Protein AF-A0A1R4KWH4-F1 (afdb_monomer_lite)

Secondary structure (DSSP, 8-state):
----TTTHHHHHHHHT--HHHHHHHHHHHHHHHHTT----HHHHHHHHHHHHHHHHHHHTSTTGGG-HHHHHHHHHHHHHHHHHTT------HHHHHHHHHHHHHHHHHT--

Foldseek 3Di:
DDPDPPVLVVVCVVLVHDPQLSLQLVLLVVVCVVVVHDDDSNLSSVLSVQLSVLLVVLVVPVCLVVDPPSLVVSVVSNQVSCVVSVNPRDPDPVSSVSSVVSSVVVVVVVPD

Sequence (112 aa):
MIYSVRDEMNAGDELGIDIEEKGFYDALKALAVKYDFDYPEDKLIELAQAVKVIVDDKVKFVDWNNRDDIKSSLKVELILILAKFKYPPISRDEVYKEIFEQAQSFKVNQGI

pLDDT: mean 73.91, std 14.73, range [35.03, 88.88]

Radius of gyration: 14.11 Å; chains: 1; bounding box: 38×36×31 Å

Structure (mmCIF, N/CA/C/O backbone):
data_AF-A0A1R4KWH4-F1
#
_entry.id   AF-A0A1R4KWH4-F1
#
loop_
_atom_site.group_PDB
_atom_site.id
_atom_site.type_symbol
_atom_site.label_atom_id
_atom_site.label_alt_id
_atom_site.label_comp_id
_atom_site.label_asym_id
_atom_site.label_entity_id
_atom_site.label_seq_id
_atom_site.pdbx_PDB_ins_code
_atom_site.Cartn_x
_atom_site.Cartn_y
_atom_site.Cartn_z
_atom_site.occupancy
_atom_site.B_iso_or_equiv
_atom_site.auth_seq_id
_atom_site.auth_comp_id
_atom_site.auth_asym_id
_atom_site.auth_atom_id
_atom_site.pdbx_PDB_model_num
ATOM 1 N N . MET A 1 1 ? 24.945 10.360 3.302 1.00 35.03 1 MET A N 1
ATOM 2 C CA . MET A 1 1 ? 24.522 11.729 2.949 1.00 35.03 1 MET A CA 1
ATOM 3 C C . MET A 1 1 ? 23.466 11.608 1.872 1.00 35.03 1 MET A C 1
ATOM 5 O O . MET A 1 1 ? 23.707 10.887 0.918 1.00 35.03 1 MET A O 1
ATOM 9 N N . ILE A 1 2 ? 22.314 12.226 2.141 1.00 39.53 2 ILE A N 1
ATOM 10 C CA . ILE A 1 2 ? 21.201 12.600 1.258 1.00 39.53 2 ILE A CA 1
ATOM 11 C C . ILE A 1 2 ? 21.181 11.972 -0.148 1.00 39.53 2 ILE A C 1
ATOM 13 O O . ILE A 1 2 ? 21.848 12.450 -1.059 1.00 39.53 2 ILE A O 1
ATOM 17 N N . TYR A 1 3 ? 20.361 10.933 -0.335 1.00 38.19 3 TYR A N 1
ATOM 18 C CA . TYR A 1 3 ? 19.860 10.633 -1.675 1.00 38.19 3 TYR A CA 1
ATOM 19 C C . TYR A 1 3 ? 19.014 11.829 -2.123 1.00 38.19 3 TYR A C 1
ATOM 21 O O . TYR A 1 3 ? 18.183 12.351 -1.382 1.00 38.19 3 TYR A O 1
ATOM 29 N N . SER A 1 4 ? 19.374 12.346 -3.286 1.00 38.12 4 SER A N 1
ATOM 30 C CA . SER A 1 4 ? 18.981 13.643 -3.806 1.00 38.12 4 SER A CA 1
ATOM 31 C C . SER A 1 4 ? 17.487 13.715 -4.120 1.00 38.12 4 SER A C 1
ATOM 33 O O . SER A 1 4 ? 17.046 13.200 -5.141 1.00 38.12 4 SER A O 1
ATOM 35 N N . VAL A 1 5 ? 16.757 14.504 -3.328 1.00 47.09 5 VAL A N 1
ATOM 36 C CA . VAL A 1 5 ? 15.344 14.939 -3.491 1.00 47.09 5 VAL A CA 1
ATOM 37 C C . VAL A 1 5 ? 15.105 15.748 -4.792 1.00 47.09 5 VAL A C 1
ATOM 39 O O . VAL A 1 5 ? 14.126 16.464 -4.948 1.00 47.09 5 VAL A O 1
ATOM 42 N N . ARG A 1 6 ? 16.040 15.712 -5.745 1.00 40.19 6 ARG A N 1
ATOM 43 C CA . ARG A 1 6 ? 16.083 16.598 -6.917 1.00 40.19 6 ARG A CA 1
ATOM 44 C C . ARG A 1 6 ? 15.963 15.857 -8.246 1.00 40.19 6 ARG A C 1
ATOM 46 O O . ARG A 1 6 ? 15.591 16.481 -9.231 1.00 40.19 6 ARG A O 1
ATOM 53 N N . ASP A 1 7 ? 16.204 14.548 -8.252 1.00 42.28 7 ASP A N 1
ATOM 54 C CA . ASP A 1 7 ? 15.928 13.680 -9.407 1.00 42.28 7 ASP A CA 1
ATOM 55 C C . ASP A 1 7 ? 14.466 13.195 -9.410 1.00 42.28 7 ASP A C 1
ATOM 57 O O . ASP A 1 7 ? 13.839 12.965 -10.439 1.00 42.28 7 ASP A O 1
ATOM 61 N N . GLU A 1 8 ? 13.869 13.154 -8.220 1.00 46.06 8 GLU A N 1
ATOM 62 C CA . GLU A 1 8 ? 12.511 12.684 -7.985 1.00 46.06 8 GLU A CA 1
ATOM 63 C C . GLU A 1 8 ? 11.409 13.518 -8.648 1.00 46.06 8 GLU A C 1
ATOM 65 O O . GLU A 1 8 ? 10.308 13.002 -8.830 1.00 46.06 8 GLU A O 1
ATOM 70 N N . MET A 1 9 ? 11.687 14.773 -9.007 1.00 44.81 9 MET A N 1
ATOM 71 C CA . MET A 1 9 ? 10.731 15.641 -9.698 1.00 44.81 9 MET A CA 1
ATOM 72 C C . MET A 1 9 ? 10.687 15.407 -11.216 1.00 44.81 9 MET A C 1
ATOM 74 O O . MET A 1 9 ? 9.700 15.788 -11.829 1.00 44.81 9 MET A O 1
ATOM 78 N N . ASN A 1 10 ? 11.699 14.768 -11.822 1.00 43.91 10 ASN A N 1
ATOM 79 C CA . ASN A 1 10 ? 11.687 14.455 -13.262 1.00 43.91 10 ASN A CA 1
ATOM 80 C C . ASN A 1 10 ? 11.125 13.055 -13.559 1.00 43.91 10 ASN A C 1
ATOM 82 O O . ASN A 1 10 ? 10.438 12.876 -14.557 1.00 43.91 10 ASN A O 1
ATOM 86 N N . ALA A 1 11 ? 11.326 12.081 -12.664 1.00 47.41 11 ALA A N 1
ATOM 87 C CA . ALA A 1 11 ? 10.868 10.707 -12.894 1.00 47.41 11 ALA A CA 1
ATOM 88 C C . ALA A 1 11 ? 9.331 10.552 -12.954 1.00 47.41 11 ALA A C 1
ATOM 90 O O . ALA A 1 11 ? 8.836 9.630 -13.593 1.00 47.41 11 ALA A O 1
ATOM 91 N N . GLY A 1 12 ? 8.563 11.440 -12.306 1.00 48.56 12 GLY A N 1
ATOM 92 C CA . GLY A 1 12 ? 7.094 11.435 -12.410 1.00 48.56 12 GLY A CA 1
ATOM 93 C C . GLY A 1 12 ? 6.591 11.808 -13.810 1.00 48.56 12 GLY A C 1
ATOM 94 O O . GLY A 1 12 ? 5.630 11.214 -14.294 1.00 48.56 12 GLY A O 1
ATOM 95 N N . ASP A 1 13 ? 7.295 12.722 -14.487 1.00 50.12 13 ASP A N 1
ATOM 96 C CA . ASP A 1 13 ? 6.959 13.202 -15.834 1.00 50.12 13 ASP A CA 1
ATOM 97 C C . ASP A 1 13 ? 7.261 12.132 -16.904 1.00 50.12 13 ASP A C 1
ATOM 99 O O . ASP A 1 13 ? 6.496 11.958 -17.849 1.00 50.12 13 ASP A O 1
ATOM 103 N N . GLU A 1 14 ? 8.321 11.335 -16.707 1.00 56.25 14 GLU A N 1
ATOM 104 C CA . GLU A 1 14 ? 8.677 10.212 -17.592 1.00 56.25 14 GLU A CA 1
ATOM 105 C C . GLU A 1 14 ? 7.781 8.975 -17.408 1.00 56.25 14 GLU A C 1
ATOM 107 O O . GLU A 1 14 ? 7.554 8.231 -18.363 1.00 56.25 14 GLU A O 1
ATOM 112 N N . LEU A 1 15 ? 7.257 8.753 -16.197 1.00 63.47 15 LEU A N 1
ATOM 113 C CA . LEU A 1 15 ? 6.349 7.642 -15.880 1.00 63.47 15 LEU A CA 1
ATOM 114 C C . LEU A 1 15 ? 4.870 7.983 -16.145 1.00 63.47 15 LEU A C 1
ATOM 116 O O . LEU A 1 15 ? 4.034 7.081 -16.155 1.00 63.47 15 LEU A O 1
ATOM 120 N N . GLY A 1 16 ? 4.537 9.261 -16.359 1.00 69.25 16 GLY A N 1
ATOM 121 C CA . GLY A 1 16 ? 3.162 9.724 -16.577 1.00 69.25 16 GLY A CA 1
ATOM 122 C C . GLY A 1 16 ? 2.274 9.638 -15.331 1.00 69.25 16 GLY A C 1
ATOM 123 O O . GLY A 1 16 ? 1.064 9.446 -15.462 1.00 69.25 16 GLY A O 1
ATOM 124 N N . ILE A 1 17 ? 2.866 9.748 -14.137 1.00 74.44 17 ILE A N 1
ATOM 125 C CA . ILE A 1 17 ? 2.175 9.606 -12.848 1.00 74.44 17 ILE A CA 1
ATOM 126 C C . ILE A 1 17 ? 2.356 10.847 -11.973 1.00 74.44 17 ILE A C 1
ATOM 128 O O . ILE A 1 17 ? 3.431 11.447 -11.936 1.00 74.44 17 ILE A O 1
ATOM 132 N N . ASP A 1 18 ? 1.315 11.218 -11.229 1.00 78.31 18 ASP A N 1
ATOM 133 C CA . ASP A 1 18 ? 1.366 12.344 -10.297 1.00 78.31 18 ASP A CA 1
ATOM 134 C C . ASP A 1 18 ? 2.287 12.048 -9.094 1.00 78.31 18 ASP A C 1
ATOM 136 O O . ASP A 1 18 ? 2.584 10.892 -8.779 1.00 78.31 18 ASP A O 1
ATOM 140 N N . ILE A 1 19 ? 2.708 13.090 -8.369 1.00 74.94 19 ILE A N 1
ATOM 141 C CA . ILE A 1 19 ? 3.495 12.991 -7.126 1.00 74.94 19 ILE A CA 1
ATOM 142 C C . ILE A 1 19 ? 2.845 12.006 -6.140 1.00 74.94 19 ILE A C 1
ATOM 144 O O . ILE A 1 19 ? 3.538 11.241 -5.466 1.00 74.94 19 ILE A O 1
ATOM 148 N N . GLU A 1 20 ? 1.514 11.985 -6.092 1.00 74.81 20 GLU A N 1
ATOM 149 C CA . GLU A 1 20 ? 0.727 11.021 -5.320 1.00 74.81 20 GLU A CA 1
ATOM 150 C C . GLU A 1 20 ? 0.995 9.567 -5.711 1.00 74.81 20 GLU A C 1
ATOM 152 O O . GLU A 1 20 ? 1.317 8.718 -4.880 1.00 74.81 20 GLU A O 1
ATOM 157 N N . GLU A 1 21 ? 0.836 9.278 -6.998 1.00 81.88 21 GLU A N 1
ATOM 158 C CA . GLU A 1 21 ? 0.979 7.944 -7.575 1.00 81.88 21 GLU A CA 1
ATOM 159 C C . GLU A 1 21 ? 2.428 7.479 -7.468 1.00 81.88 21 GLU A C 1
ATOM 161 O O . GLU A 1 21 ? 2.688 6.308 -7.195 1.00 81.88 21 GLU A O 1
ATOM 166 N N . LYS A 1 22 ? 3.370 8.419 -7.578 1.00 82.31 22 LYS A N 1
ATOM 167 C CA . LYS A 1 22 ? 4.793 8.183 -7.379 1.00 82.31 22 LYS A CA 1
ATOM 168 C C . LYS A 1 22 ? 5.115 7.694 -5.968 1.00 82.31 22 LYS A C 1
ATOM 170 O O . LYS A 1 22 ? 5.926 6.785 -5.831 1.00 82.31 22 LYS A O 1
ATOM 175 N N . GLY A 1 23 ? 4.466 8.228 -4.931 1.00 82.06 23 GLY A N 1
ATOM 176 C CA . GLY A 1 23 ? 4.651 7.753 -3.553 1.00 82.06 23 GLY A CA 1
ATOM 177 C C . GLY A 1 23 ? 4.199 6.301 -3.360 1.00 82.06 23 GLY A C 1
ATOM 178 O O . GLY A 1 23 ? 4.891 5.503 -2.726 1.00 82.06 23 GLY A O 1
ATOM 179 N N . PHE A 1 24 ? 3.067 5.925 -3.963 1.00 83.50 24 PHE A N 1
ATOM 180 C CA . PHE A 1 24 ? 2.595 4.536 -3.954 1.00 83.50 24 PHE A CA 1
ATOM 181 C C . PHE A 1 24 ? 3.484 3.618 -4.791 1.00 83.50 24 PHE A C 1
ATOM 183 O O . PHE A 1 24 ? 3.789 2.508 -4.358 1.00 83.50 24 PHE A O 1
ATOM 190 N N . TYR A 1 25 ? 3.919 4.083 -5.961 1.00 86.69 25 TYR A N 1
ATOM 191 C CA . TYR A 1 25 ? 4.866 3.377 -6.816 1.00 86.69 25 TYR A CA 1
ATOM 192 C C . TYR A 1 25 ? 6.172 3.100 -6.064 1.00 86.69 25 TYR A C 1
ATOM 194 O O . TYR A 1 25 ? 6.621 1.959 -6.037 1.00 86.69 25 TYR A O 1
ATOM 202 N N . ASP A 1 26 ? 6.751 4.096 -5.391 1.00 83.88 26 ASP A N 1
ATOM 203 C CA . ASP A 1 26 ? 8.017 3.931 -4.676 1.00 83.88 26 ASP A CA 1
ATOM 204 C C . ASP A 1 26 ? 7.882 2.928 -3.523 1.00 83.88 26 ASP A C 1
ATOM 206 O O . ASP A 1 26 ? 8.689 2.008 -3.410 1.00 83.88 26 ASP A O 1
ATOM 210 N N . ALA A 1 27 ? 6.788 2.996 -2.754 1.00 83.31 27 ALA A N 1
ATOM 211 C CA . ALA A 1 27 ? 6.488 2.011 -1.716 1.00 83.31 27 ALA A CA 1
ATOM 212 C C . ALA A 1 27 ? 6.344 0.590 -2.292 1.00 83.31 27 ALA A C 1
ATOM 214 O O . ALA A 1 27 ? 6.983 -0.350 -1.821 1.00 83.31 27 ALA A O 1
ATOM 215 N N . LEU A 1 28 ? 5.547 0.414 -3.349 1.00 84.62 28 LEU A N 1
ATOM 216 C CA . LEU A 1 28 ? 5.352 -0.878 -4.019 1.00 84.62 28 LEU A CA 1
ATOM 217 C C . LEU A 1 28 ? 6.647 -1.419 -4.640 1.00 84.62 28 LEU A C 1
ATOM 219 O O . LEU A 1 28 ? 6.876 -2.631 -4.617 1.00 84.62 28 LEU A O 1
ATOM 223 N N . LYS A 1 29 ? 7.503 -0.545 -5.170 1.00 85.50 29 LYS A N 1
ATOM 224 C CA . LYS A 1 29 ? 8.811 -0.896 -5.731 1.00 85.50 29 LYS A CA 1
ATOM 225 C C . LYS A 1 29 ? 9.797 -1.277 -4.636 1.00 85.50 29 LYS A C 1
ATOM 227 O O . LYS A 1 29 ? 10.460 -2.303 -4.759 1.00 85.50 29 LYS A O 1
ATOM 232 N N . ALA A 1 30 ? 9.840 -0.529 -3.537 1.00 84.56 30 ALA A N 1
ATOM 233 C CA . ALA A 1 30 ? 10.645 -0.856 -2.365 1.00 84.56 30 ALA A CA 1
ATOM 234 C C . ALA A 1 30 ? 10.270 -2.232 -1.807 1.00 84.56 30 ALA A C 1
ATOM 236 O O . ALA A 1 30 ? 11.147 -3.014 -1.448 1.00 84.56 30 ALA A O 1
ATOM 237 N N . LEU A 1 31 ? 8.980 -2.572 -1.807 1.00 83.12 31 LEU A N 1
ATOM 238 C CA . LEU A 1 31 ? 8.493 -3.899 -1.445 1.00 83.12 31 LEU A CA 1
ATOM 239 C C . LEU A 1 31 ? 8.949 -4.961 -2.449 1.00 83.12 31 LEU A C 1
ATOM 241 O O . LEU A 1 31 ? 9.493 -5.979 -2.029 1.00 83.12 31 LEU A O 1
ATOM 245 N N . ALA A 1 32 ? 8.796 -4.714 -3.751 1.00 84.19 32 ALA A N 1
ATOM 246 C CA . ALA A 1 32 ? 9.265 -5.629 -4.793 1.00 84.19 32 ALA A CA 1
ATOM 247 C C . ALA A 1 32 ? 10.747 -5.977 -4.654 1.00 84.19 32 ALA A C 1
ATOM 249 O O . ALA A 1 32 ? 11.116 -7.152 -4.630 1.00 84.19 32 ALA A O 1
ATOM 250 N N . VAL A 1 33 ? 11.572 -4.958 -4.422 1.00 84.81 33 VAL A N 1
ATOM 251 C CA . VAL A 1 33 ? 13.006 -5.108 -4.169 1.00 84.81 33 VAL A CA 1
ATOM 252 C C . VAL A 1 33 ? 13.272 -5.807 -2.828 1.00 84.81 33 VAL A C 1
ATOM 254 O O . VAL A 1 33 ? 14.095 -6.714 -2.763 1.00 84.81 33 VAL A O 1
ATOM 257 N N . LYS A 1 34 ? 12.562 -5.443 -1.750 1.00 83.38 34 LYS A N 1
ATOM 258 C CA . LYS A 1 34 ? 12.740 -6.024 -0.400 1.00 83.38 34 LYS A CA 1
ATOM 259 C C . LYS A 1 34 ? 12.409 -7.517 -0.346 1.00 83.38 34 LYS A C 1
ATOM 261 O O . LYS A 1 34 ? 13.003 -8.236 0.455 1.00 83.38 34 LYS A O 1
ATOM 266 N N . TYR A 1 35 ? 11.460 -7.974 -1.157 1.00 81.25 35 TYR A N 1
ATOM 267 C CA . TYR A 1 35 ? 11.074 -9.383 -1.263 1.00 81.25 35 TYR A CA 1
ATOM 268 C C . TYR A 1 35 ? 11.729 -10.107 -2.448 1.00 81.25 35 TYR A C 1
ATOM 270 O O . TYR A 1 35 ? 11.413 -11.276 -2.660 1.00 81.25 35 TYR A O 1
ATOM 278 N N . ASP A 1 36 ? 12.631 -9.438 -3.174 1.00 81.44 36 ASP A N 1
ATOM 279 C CA . ASP A 1 36 ? 13.392 -9.983 -4.303 1.00 81.44 36 ASP A CA 1
ATOM 280 C C . ASP A 1 36 ? 12.495 -10.662 -5.354 1.00 81.44 36 ASP A C 1
ATOM 282 O O . ASP A 1 36 ? 12.732 -11.795 -5.771 1.00 81.44 36 ASP A O 1
ATOM 286 N N . PHE A 1 37 ? 11.407 -9.995 -5.756 1.00 81.12 37 PHE A N 1
ATOM 287 C CA . PHE A 1 37 ? 10.563 -10.494 -6.841 1.00 81.12 37 PHE A CA 1
ATOM 288 C C . PHE A 1 37 ? 10.569 -9.569 -8.049 1.00 81.12 37 PHE A C 1
ATOM 290 O O . PHE A 1 37 ? 10.494 -8.345 -7.941 1.00 81.12 37 PHE A O 1
ATOM 297 N N . ASP A 1 38 ? 10.612 -10.201 -9.218 1.00 79.06 38 ASP A N 1
ATOM 298 C CA . ASP A 1 38 ? 10.536 -9.520 -10.497 1.00 79.06 38 ASP A CA 1
ATOM 299 C C . ASP A 1 38 ? 9.076 -9.170 -10.793 1.00 79.06 38 ASP A C 1
ATOM 301 O O . ASP A 1 38 ? 8.209 -10.045 -10.909 1.00 79.06 38 ASP A O 1
ATOM 305 N N . TYR A 1 39 ? 8.787 -7.874 -10.847 1.00 84.00 39 TYR A N 1
ATOM 306 C CA . TYR A 1 39 ? 7.471 -7.367 -11.192 1.00 84.00 39 TYR A CA 1
ATOM 307 C C . TYR A 1 39 ? 7.618 -6.208 -12.177 1.00 84.00 39 TYR A C 1
ATOM 309 O O . TYR A 1 39 ? 8.370 -5.271 -11.900 1.00 84.00 39 TYR A O 1
ATOM 317 N N . PRO A 1 40 ? 6.926 -6.258 -13.328 1.00 87.38 40 PRO A N 1
ATOM 318 C CA . PRO A 1 40 ? 7.120 -5.278 -14.386 1.00 87.38 40 PRO A CA 1
ATOM 319 C C . PRO A 1 40 ? 6.696 -3.881 -13.931 1.00 87.38 40 PRO A C 1
ATOM 321 O O . PRO A 1 40 ? 5.611 -3.708 -13.370 1.00 87.38 40 PRO A O 1
ATOM 324 N N . GLU A 1 41 ? 7.535 -2.885 -14.223 1.00 83.56 41 GLU A N 1
ATOM 325 C CA . GLU A 1 41 ? 7.318 -1.490 -13.816 1.00 83.56 41 GLU A CA 1
ATOM 326 C C . GLU A 1 41 ? 5.996 -0.932 -14.348 1.00 83.56 41 GLU A C 1
ATOM 328 O O . GLU A 1 41 ? 5.279 -0.281 -13.599 1.00 83.56 41 GLU A O 1
ATOM 333 N N . ASP A 1 42 ? 5.617 -1.288 -15.577 1.00 84.69 42 ASP A N 1
ATOM 334 C CA . ASP A 1 42 ? 4.341 -0.912 -16.202 1.00 84.69 42 ASP A CA 1
ATOM 335 C C . ASP A 1 42 ? 3.137 -1.317 -15.333 1.00 84.69 42 ASP A C 1
ATOM 337 O O . ASP A 1 42 ? 2.270 -0.512 -15.001 1.00 84.69 42 ASP A O 1
ATOM 341 N N . LYS A 1 43 ? 3.141 -2.559 -14.830 1.00 87.06 43 LYS A N 1
ATOM 342 C CA . LYS A 1 43 ? 2.083 -3.028 -13.928 1.00 87.06 43 LYS A CA 1
ATOM 343 C C . LYS A 1 43 ? 2.198 -2.454 -12.527 1.00 87.06 43 LYS A C 1
ATOM 345 O O . LYS A 1 43 ? 1.226 -2.507 -11.775 1.00 87.06 43 LYS A O 1
ATOM 350 N N . LEU A 1 44 ? 3.388 -2.016 -12.122 1.00 87.31 44 LEU A N 1
ATOM 351 C CA . LEU A 1 44 ? 3.615 -1.408 -10.813 1.00 87.31 44 LEU A CA 1
ATOM 352 C C . LEU A 1 44 ? 3.046 0.005 -10.791 1.00 87.31 44 LEU A C 1
ATOM 354 O O . LEU A 1 44 ? 2.413 0.383 -9.809 1.00 87.31 44 LEU A O 1
ATOM 358 N N . ILE A 1 45 ? 3.190 0.721 -11.907 1.00 87.25 45 ILE A N 1
ATOM 359 C CA . ILE A 1 45 ? 2.507 1.980 -12.182 1.00 87.25 45 ILE A CA 1
ATOM 360 C C . ILE A 1 45 ? 0.998 1.759 -12.110 1.00 87.25 45 ILE A C 1
ATOM 362 O O . ILE A 1 45 ? 0.372 2.323 -11.219 1.00 87.25 45 ILE A O 1
ATOM 366 N N . GLU A 1 46 ? 0.420 0.876 -12.937 1.00 88.62 46 GLU A N 1
ATOM 367 C CA . GLU A 1 46 ? -1.035 0.633 -12.928 1.00 88.62 46 GLU A CA 1
ATOM 368 C C . GLU A 1 46 ? -1.562 0.239 -11.536 1.00 88.62 46 GLU A C 1
ATOM 370 O O . GLU A 1 46 ? -2.635 0.678 -11.109 1.00 88.62 46 GLU A O 1
ATOM 375 N N . LEU A 1 47 ? -0.793 -0.575 -10.803 1.00 88.88 47 LEU A N 1
ATOM 376 C CA . LEU A 1 47 ? -1.105 -0.955 -9.432 1.00 88.88 47 LEU A CA 1
ATOM 377 C C . LEU A 1 47 ? -1.130 0.274 -8.516 1.00 88.88 47 LEU A C 1
ATOM 379 O O . LEU A 1 47 ? -2.105 0.457 -7.793 1.00 88.88 47 LEU A O 1
ATOM 383 N N . ALA A 1 48 ? -0.109 1.129 -8.563 1.00 88.31 48 ALA A N 1
ATOM 384 C CA . ALA A 1 48 ? -0.044 2.360 -7.780 1.00 88.31 48 ALA A CA 1
ATOM 385 C C . ALA A 1 48 ? -1.235 3.293 -8.064 1.00 88.31 48 ALA A C 1
ATOM 387 O O . ALA A 1 48 ? -1.847 3.799 -7.119 1.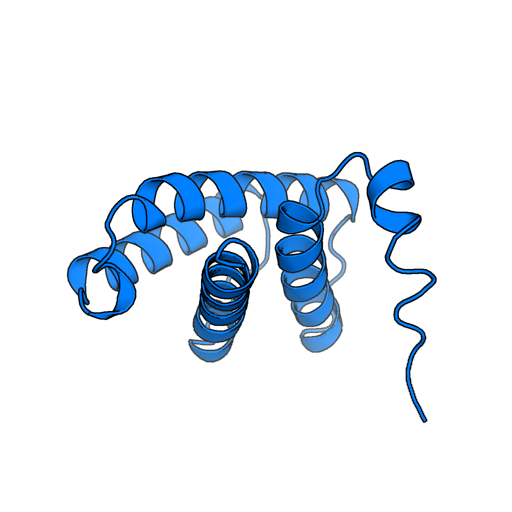00 88.31 48 ALA A O 1
ATOM 388 N N . GLN A 1 49 ? -1.632 3.450 -9.333 1.00 87.44 49 GLN A N 1
ATOM 389 C CA . GLN A 1 49 ? -2.816 4.238 -9.707 1.00 87.44 49 GLN A CA 1
ATOM 390 C C . GLN A 1 49 ? -4.092 3.639 -9.107 1.00 87.44 49 GLN A C 1
ATOM 392 O O . GLN A 1 49 ? -4.925 4.345 -8.537 1.00 87.44 49 GLN A O 1
ATOM 397 N N . ALA A 1 50 ? -4.243 2.315 -9.179 1.00 88.69 50 ALA A N 1
ATOM 398 C CA . ALA A 1 50 ? -5.416 1.637 -8.646 1.00 88.69 50 ALA A CA 1
ATOM 399 C C . ALA A 1 50 ? -5.489 1.721 -7.109 1.00 88.69 50 ALA A C 1
ATOM 401 O O . ALA A 1 50 ? -6.571 1.920 -6.553 1.00 88.69 50 ALA A O 1
ATOM 402 N N . VAL A 1 51 ? -4.344 1.633 -6.421 1.00 85.31 51 VAL A N 1
ATOM 403 C CA . VAL A 1 51 ? -4.244 1.852 -4.969 1.00 85.31 51 VAL A CA 1
ATOM 404 C C . VAL A 1 51 ? -4.640 3.282 -4.609 1.00 85.31 51 VAL A C 1
ATOM 406 O O . VAL A 1 51 ? -5.449 3.461 -3.697 1.00 85.31 51 VAL A O 1
ATOM 409 N N . LYS A 1 52 ? -4.149 4.287 -5.348 1.00 85.19 52 LYS A N 1
ATOM 410 C CA . LYS A 1 52 ? -4.537 5.692 -5.157 1.00 85.19 52 LYS A CA 1
ATOM 411 C C . LYS A 1 52 ? -6.049 5.871 -5.228 1.00 85.19 52 LYS A C 1
ATOM 413 O O . LYS A 1 52 ? -6.611 6.503 -4.344 1.00 85.19 52 LYS A O 1
ATOM 418 N N . VAL A 1 53 ? -6.719 5.292 -6.225 1.00 86.56 53 VAL A N 1
ATOM 419 C CA . VAL A 1 53 ? -8.180 5.424 -6.388 1.00 86.56 53 VAL A CA 1
ATOM 420 C C . VAL A 1 53 ? -8.943 4.877 -5.177 1.00 86.56 53 VAL A C 1
ATOM 422 O O . VAL A 1 53 ? -9.879 5.521 -4.703 1.00 86.56 53 VAL A O 1
ATOM 425 N N . ILE A 1 54 ? -8.536 3.721 -4.638 1.00 84.50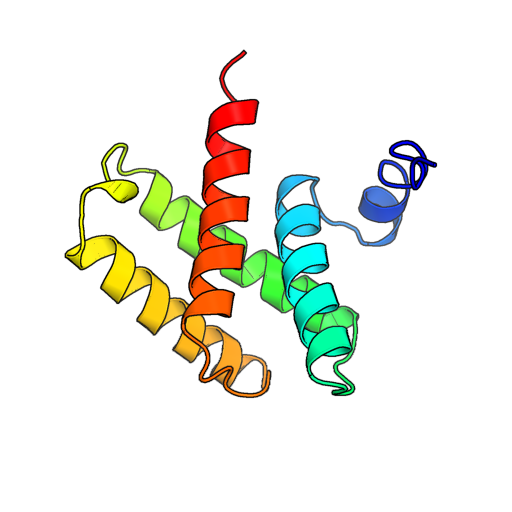 54 ILE A N 1
ATOM 426 C CA . ILE A 1 54 ? -9.158 3.157 -3.428 1.00 84.50 54 ILE A CA 1
ATOM 427 C C . ILE A 1 54 ? -8.899 4.063 -2.225 1.00 84.50 54 ILE A C 1
ATOM 429 O O . ILE A 1 54 ? -9.809 4.350 -1.445 1.00 84.50 54 ILE A O 1
ATOM 433 N N . VAL A 1 55 ? -7.647 4.485 -2.046 1.00 79.75 55 VAL A N 1
ATOM 434 C CA . VAL A 1 55 ? -7.266 5.344 -0.928 1.00 79.75 55 VAL A CA 1
ATOM 435 C C . VAL A 1 55 ? -8.051 6.650 -0.998 1.00 79.75 55 VAL A C 1
ATOM 437 O O . VAL A 1 55 ? -8.674 6.992 -0.000 1.00 79.75 55 VAL A O 1
ATOM 440 N N . ASP A 1 56 ? -8.107 7.325 -2.149 1.00 81.50 56 ASP A N 1
ATOM 441 C CA . ASP A 1 56 ? -8.854 8.573 -2.367 1.00 81.50 56 ASP A CA 1
ATOM 442 C C . ASP A 1 56 ? -10.345 8.435 -2.018 1.00 81.50 56 ASP A C 1
ATOM 444 O O . ASP A 1 56 ? -10.915 9.284 -1.328 1.00 81.50 56 ASP A O 1
ATOM 448 N N . ASP A 1 57 ? -10.978 7.330 -2.420 1.00 82.69 57 ASP A N 1
ATOM 449 C CA . ASP A 1 57 ? -12.364 7.016 -2.060 1.00 82.69 57 ASP A CA 1
ATOM 450 C C . ASP A 1 57 ? -12.569 6.9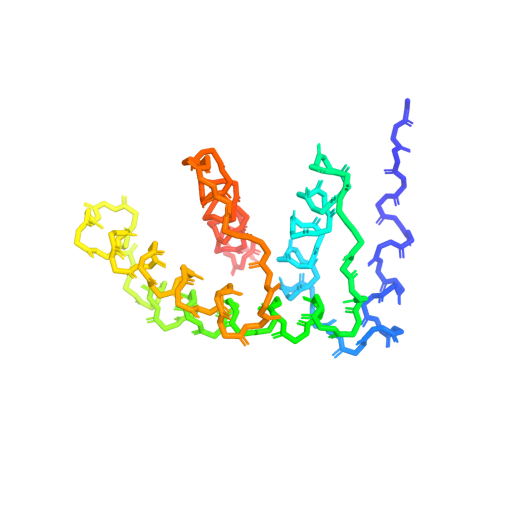47 -0.536 1.00 82.69 57 ASP A C 1
ATOM 452 O O . ASP A 1 57 ? -13.529 7.501 0.004 1.00 82.69 57 ASP A O 1
ATOM 456 N N . LYS A 1 58 ? -11.631 6.324 0.181 1.00 74.94 58 LYS A N 1
ATOM 457 C CA . LYS A 1 58 ? -11.740 6.074 1.625 1.00 74.94 58 LYS A CA 1
ATOM 458 C C . LYS A 1 58 ? -11.210 7.222 2.487 1.00 74.94 58 LYS A C 1
ATOM 460 O O . LYS A 1 58 ? -11.721 7.445 3.582 1.00 74.94 58 LYS A O 1
ATOM 465 N N . VAL A 1 59 ? -10.237 7.999 2.012 1.00 69.19 59 VAL A N 1
ATOM 466 C CA . VAL A 1 59 ? -9.703 9.167 2.733 1.00 69.19 59 VAL A CA 1
ATOM 467 C C . VAL A 1 59 ? -10.607 10.398 2.638 1.00 69.19 59 VAL A C 1
ATOM 469 O O . VAL A 1 59 ? -10.401 11.367 3.377 1.00 69.19 59 VAL A O 1
ATOM 472 N N . LYS A 1 60 ? -11.648 10.380 1.794 1.00 70.00 60 LYS A N 1
ATOM 473 C CA . LYS A 1 60 ? -12.752 11.363 1.844 1.00 70.00 60 LYS A CA 1
ATOM 474 C C . LYS A 1 60 ? -13.431 11.404 3.212 1.00 70.00 60 LYS A C 1
ATOM 476 O O . LYS A 1 60 ? -13.924 12.450 3.625 1.00 70.00 60 LYS A O 1
ATOM 481 N N . PHE A 1 61 ? -13.387 10.302 3.953 1.00 67.81 61 PHE A N 1
ATOM 482 C CA . PHE A 1 61 ? -13.822 10.245 5.339 1.00 67.81 61 PHE A CA 1
ATOM 483 C C . PHE A 1 61 ? -12.668 10.724 6.237 1.00 67.81 61 PHE A C 1
ATOM 485 O O . PHE A 1 61 ? -11.688 10.007 6.432 1.00 67.81 61 PHE A O 1
ATOM 492 N N . VAL A 1 62 ? -12.764 11.950 6.771 1.00 61.41 62 VAL A N 1
ATOM 493 C CA . VAL A 1 62 ? -11.738 12.597 7.630 1.00 61.41 62 VAL A CA 1
ATOM 494 C C . VAL A 1 62 ? -11.271 11.694 8.787 1.00 61.41 62 VAL A C 1
ATOM 496 O O . VAL A 1 62 ? -10.106 11.740 9.173 1.00 61.41 62 VAL A O 1
ATOM 499 N N . ASP A 1 63 ? -12.136 10.797 9.260 1.00 68.06 63 ASP A N 1
ATOM 500 C CA . ASP A 1 63 ? -11.886 9.893 10.385 1.00 68.06 63 ASP A CA 1
ATOM 501 C C . ASP A 1 63 ? -11.422 8.473 10.011 1.00 68.06 63 ASP A C 1
ATOM 503 O O . ASP A 1 63 ? -11.398 7.600 10.878 1.00 68.06 63 ASP A O 1
ATOM 507 N N . TRP A 1 64 ? -11.024 8.194 8.763 1.00 73.50 64 TRP A N 1
ATOM 508 C CA . TRP A 1 64 ? -10.616 6.835 8.353 1.00 73.50 64 TRP A CA 1
ATOM 509 C C . TRP A 1 64 ? -9.510 6.227 9.237 1.00 73.50 64 TRP A C 1
ATOM 511 O O . TRP A 1 64 ? -9.505 5.024 9.493 1.00 73.50 64 TRP A O 1
ATOM 521 N N . ASN A 1 65 ? -8.603 7.056 9.770 1.00 67.69 65 ASN A N 1
ATOM 522 C CA . ASN A 1 65 ? -7.530 6.597 10.652 1.00 67.69 65 ASN A CA 1
ATOM 523 C C . ASN A 1 65 ? -8.033 6.151 12.042 1.00 67.69 65 ASN A C 1
ATOM 525 O O . ASN A 1 65 ? -7.393 5.326 12.687 1.00 67.69 65 ASN A O 1
ATOM 529 N N . ASN A 1 66 ? -9.186 6.642 12.496 1.00 73.88 66 ASN A N 1
ATOM 530 C CA . ASN A 1 66 ? -9.808 6.213 13.754 1.00 73.88 66 ASN A CA 1
ATOM 531 C C . ASN A 1 66 ? -10.836 5.086 13.552 1.00 73.88 66 ASN A C 1
ATOM 533 O O . ASN A 1 66 ? -11.443 4.626 14.517 1.00 73.88 66 ASN A O 1
ATOM 537 N N . ARG A 1 67 ? -11.052 4.642 12.307 1.00 80.62 67 ARG A N 1
ATOM 538 C CA . ARG A 1 67 ? -12.096 3.683 11.933 1.00 80.62 67 ARG A CA 1
ATOM 539 C C . ARG A 1 67 ? -11.488 2.359 11.488 1.00 80.62 67 ARG A C 1
ATOM 541 O O . ARG A 1 67 ? -11.075 2.198 10.338 1.00 80.62 67 ARG A O 1
ATOM 548 N N . ASP A 1 68 ? -11.470 1.389 12.398 1.00 80.00 68 ASP A N 1
ATOM 549 C CA . ASP A 1 68 ? -11.032 0.015 12.120 1.00 80.00 68 ASP A CA 1
ATOM 550 C C . ASP A 1 68 ? -11.831 -0.650 10.989 1.00 80.00 68 ASP A C 1
ATOM 552 O O . ASP A 1 68 ? -11.270 -1.419 10.204 1.00 80.00 68 ASP A O 1
ATOM 556 N N . ASP A 1 69 ? -13.115 -0.309 10.842 1.00 82.94 69 ASP A N 1
ATOM 557 C CA . ASP A 1 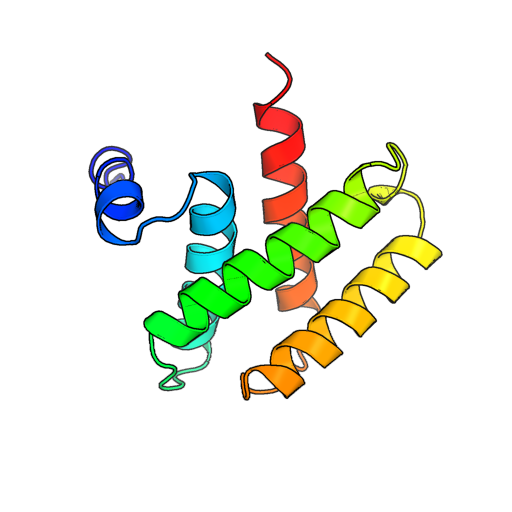69 ? -13.969 -0.762 9.740 1.00 82.94 69 ASP A CA 1
ATOM 558 C C . ASP A 1 69 ? -13.453 -0.287 8.370 1.00 82.94 69 ASP A C 1
ATOM 560 O O . ASP A 1 69 ? -13.412 -1.066 7.410 1.00 82.94 69 ASP A O 1
ATOM 564 N N . ILE A 1 70 ? -12.978 0.960 8.287 1.00 81.06 70 ILE A N 1
ATOM 565 C CA . ILE A 1 70 ? -12.433 1.536 7.053 1.00 81.06 70 ILE A CA 1
ATOM 566 C C . ILE A 1 70 ? -11.042 0.963 6.764 1.00 81.06 70 ILE A C 1
ATOM 568 O O . ILE A 1 70 ? -10.779 0.562 5.631 1.00 81.06 70 ILE A O 1
ATOM 572 N N . LYS A 1 71 ? -10.175 0.835 7.779 1.00 78.69 71 LYS A N 1
ATOM 573 C CA . LYS A 1 71 ? -8.847 0.203 7.638 1.00 78.69 71 LYS A CA 1
ATOM 574 C C . LYS A 1 71 ? -8.940 -1.245 7.164 1.00 78.69 71 LYS A C 1
ATOM 576 O O . LYS A 1 71 ? -8.216 -1.650 6.257 1.00 78.69 71 LYS A O 1
ATOM 581 N N . SER A 1 72 ? -9.852 -2.016 7.751 1.00 86.12 72 SER A N 1
ATOM 582 C CA . SER A 1 72 ? -10.078 -3.411 7.364 1.00 86.12 72 SER A CA 1
ATOM 583 C C . SER A 1 72 ? -10.589 -3.513 5.929 1.00 86.12 72 SER A C 1
ATOM 585 O O . SER A 1 72 ? -10.095 -4.335 5.159 1.00 86.12 72 SER A O 1
ATOM 587 N N . SER A 1 73 ? -11.517 -2.633 5.542 1.00 85.12 73 SER A N 1
ATOM 588 C CA . SER A 1 73 ? -12.021 -2.561 4.165 1.00 85.12 73 SER A CA 1
ATOM 589 C C . SER A 1 73 ? -10.903 -2.226 3.176 1.00 85.12 73 SER A C 1
ATOM 591 O O . SER A 1 73 ? -10.728 -2.938 2.193 1.00 85.12 73 SER A O 1
ATOM 593 N N . LEU A 1 74 ? -10.090 -1.208 3.477 1.00 83.69 74 LEU A N 1
ATOM 594 C CA . LEU A 1 74 ? -8.920 -0.829 2.683 1.00 83.69 74 LEU A CA 1
ATOM 595 C C . LEU A 1 74 ? -7.934 -1.989 2.515 1.00 83.69 74 LEU A C 1
ATOM 597 O O . LEU A 1 74 ? -7.443 -2.224 1.415 1.00 83.69 74 LEU A O 1
ATOM 601 N N . LYS A 1 75 ? -7.662 -2.741 3.588 1.00 83.44 75 LYS A N 1
ATOM 602 C CA . LYS A 1 75 ? -6.770 -3.908 3.546 1.00 83.44 75 LYS A CA 1
ATOM 603 C C . LYS A 1 75 ? -7.306 -4.983 2.599 1.00 83.44 75 LYS A C 1
ATOM 605 O O . LYS A 1 75 ? -6.544 -5.518 1.798 1.00 83.44 75 LYS A O 1
ATOM 610 N N . VAL A 1 76 ? -8.606 -5.280 2.659 1.00 86.88 76 VAL A N 1
ATOM 611 C CA . VAL A 1 76 ? -9.250 -6.255 1.764 1.00 86.88 76 VAL A CA 1
ATOM 612 C C . VAL A 1 76 ? -9.215 -5.779 0.314 1.00 86.88 76 VAL A C 1
ATOM 614 O O . VAL A 1 76 ? -8.818 -6.550 -0.557 1.00 86.88 76 VAL A O 1
ATOM 617 N N . GLU A 1 77 ? -9.575 -4.523 0.045 1.00 86.50 77 GLU A N 1
ATOM 618 C CA . GLU A 1 77 ? -9.522 -3.967 -1.313 1.00 86.50 77 GLU A CA 1
ATOM 619 C C . GLU A 1 77 ? -8.098 -4.009 -1.879 1.00 86.50 77 GLU A C 1
ATOM 621 O O . GLU A 1 77 ? -7.903 -4.411 -3.027 1.00 86.50 77 GLU A O 1
ATOM 626 N N . LEU A 1 78 ? -7.092 -3.704 -1.053 1.00 84.00 78 LEU A N 1
ATOM 627 C CA . LEU A 1 78 ? -5.692 -3.806 -1.446 1.00 84.00 78 LEU A CA 1
ATOM 628 C C . LEU A 1 78 ? -5.317 -5.245 -1.812 1.00 84.00 78 LEU A C 1
ATOM 630 O O . LEU A 1 78 ? -4.747 -5.469 -2.873 1.00 84.00 78 LEU A O 1
ATOM 634 N N . ILE A 1 79 ? -5.691 -6.235 -0.994 1.00 85.69 79 ILE A N 1
ATOM 635 C CA . ILE A 1 79 ? -5.451 -7.660 -1.287 1.00 85.69 79 ILE A CA 1
ATOM 636 C C . ILE A 1 79 ? -6.086 -8.065 -2.625 1.00 85.69 79 ILE A C 1
ATOM 638 O O . ILE A 1 79 ? -5.451 -8.751 -3.429 1.00 85.69 79 ILE A O 1
ATOM 642 N N . LEU A 1 80 ? -7.325 -7.638 -2.880 1.00 87.75 80 LEU A N 1
ATOM 643 C CA . LEU A 1 80 ? -8.040 -7.941 -4.122 1.00 87.75 80 LEU A CA 1
ATOM 644 C C . LEU A 1 80 ? -7.353 -7.317 -5.340 1.00 87.75 80 LEU A C 1
ATOM 646 O O . LEU A 1 80 ? -7.215 -7.976 -6.373 1.00 87.75 80 LEU A O 1
ATOM 650 N N . ILE A 1 81 ? -6.891 -6.074 -5.217 1.00 87.88 81 ILE A N 1
ATOM 651 C CA . ILE A 1 81 ? -6.141 -5.382 -6.265 1.00 87.88 81 ILE A CA 1
ATOM 652 C C . ILE A 1 81 ? -4.794 -6.056 -6.515 1.00 87.88 81 ILE A C 1
ATOM 654 O O . ILE A 1 81 ? -4.508 -6.405 -7.658 1.00 87.88 81 ILE A O 1
ATOM 658 N N . LEU A 1 82 ? -4.010 -6.345 -5.476 1.00 85.88 82 LEU A N 1
ATOM 659 C CA . LEU A 1 82 ? -2.736 -7.056 -5.614 1.00 85.88 82 LEU A CA 1
ATOM 660 C C . LEU A 1 82 ? -2.939 -8.390 -6.353 1.00 85.88 82 LEU A C 1
ATOM 662 O O . LEU A 1 82 ? -2.245 -8.678 -7.329 1.00 85.88 82 LEU A O 1
ATOM 666 N N . ALA A 1 83 ? -3.973 -9.151 -5.978 1.00 87.12 83 ALA A N 1
ATOM 667 C CA . ALA A 1 83 ? -4.333 -10.397 -6.650 1.00 87.12 83 ALA A CA 1
ATOM 668 C C . ALA A 1 83 ? -4.739 -10.194 -8.123 1.00 87.12 83 ALA A C 1
ATOM 670 O O . ALA A 1 83 ? -4.313 -10.962 -8.993 1.00 87.12 83 ALA A O 1
ATOM 671 N N . LYS A 1 84 ? -5.528 -9.153 -8.426 1.00 88.81 84 LYS A N 1
ATOM 672 C CA . LYS A 1 84 ? -5.944 -8.793 -9.794 1.00 88.81 84 LYS A CA 1
ATOM 673 C C . LYS A 1 84 ? -4.740 -8.471 -10.678 1.00 88.81 84 LYS A C 1
ATOM 675 O O . LYS A 1 84 ? -4.678 -8.923 -11.821 1.00 88.81 84 LYS A O 1
ATOM 680 N N . PHE A 1 85 ? -3.772 -7.751 -10.127 1.00 87.31 85 PHE A N 1
ATOM 681 C CA . PHE A 1 85 ? -2.553 -7.342 -10.815 1.00 87.31 85 PHE A CA 1
ATOM 682 C C . PHE A 1 85 ? -1.466 -8.430 -10.849 1.00 87.31 85 PHE A C 1
ATOM 684 O O . PHE A 1 85 ? -0.426 -8.240 -11.475 1.00 87.31 85 PHE A O 1
ATOM 691 N N . LYS A 1 86 ? -1.730 -9.618 -10.276 1.00 84.12 86 LYS A N 1
ATOM 692 C CA . LYS A 1 86 ? -0.758 -10.720 -10.121 1.00 84.12 86 LYS A CA 1
ATOM 693 C C . LYS A 1 86 ? 0.460 -10.329 -9.280 1.00 84.12 86 LYS A C 1
ATOM 695 O O . LYS A 1 86 ? 1.500 -10.974 -9.375 1.00 84.12 86 LYS A O 1
ATOM 700 N N . TYR A 1 87 ? 0.321 -9.302 -8.450 1.00 82.06 87 TYR A N 1
ATOM 701 C CA . TYR A 1 87 ? 1.328 -8.942 -7.470 1.00 82.06 87 TYR A CA 1
ATOM 702 C C . TYR A 1 87 ? 1.319 -10.000 -6.356 1.00 82.06 87 TYR A C 1
ATOM 704 O O . TYR A 1 87 ? 0.235 -10.405 -5.910 1.00 82.06 87 TYR A O 1
ATOM 712 N N . PRO A 1 88 ? 2.487 -10.508 -5.928 1.00 78.50 88 PRO A N 1
ATOM 713 C CA . PRO A 1 88 ? 2.550 -11.574 -4.939 1.00 78.50 88 PRO A CA 1
ATOM 714 C C . PRO A 1 88 ? 1.841 -11.152 -3.643 1.00 78.50 88 PRO A C 1
ATOM 716 O O . PRO A 1 88 ? 1.998 -10.014 -3.195 1.00 78.50 88 PRO A O 1
ATOM 719 N N . PRO A 1 89 ? 1.044 -12.043 -3.027 1.00 69.25 89 PRO A N 1
ATOM 720 C CA . PRO A 1 89 ? 0.299 -11.714 -1.823 1.00 69.25 89 PRO A CA 1
ATOM 721 C C . PRO A 1 89 ? 1.272 -11.437 -0.682 1.00 69.25 89 PRO A C 1
ATOM 723 O O . PRO A 1 89 ? 1.879 -12.344 -0.104 1.00 69.25 89 PRO A O 1
ATOM 726 N N . ILE A 1 90 ? 1.411 -10.161 -0.340 1.00 69.12 90 ILE A N 1
ATOM 727 C CA . ILE A 1 90 ? 2.265 -9.759 0.760 1.00 69.12 90 ILE A CA 1
ATOM 728 C C . ILE A 1 90 ? 1.538 -10.106 2.056 1.00 69.12 90 ILE A C 1
ATOM 730 O O . ILE A 1 90 ? 0.542 -9.488 2.421 1.00 69.12 90 ILE A O 1
ATOM 734 N N . SER A 1 91 ? 2.016 -11.139 2.747 1.00 65.44 91 SER A N 1
ATOM 735 C CA . SER A 1 91 ? 1.394 -11.624 3.990 1.00 65.44 91 SER A CA 1
ATOM 736 C C . SER A 1 91 ? 1.820 -10.825 5.227 1.00 65.44 91 SER A C 1
ATOM 738 O O . SER A 1 91 ? 1.448 -11.172 6.344 1.00 65.44 91 SER A O 1
ATOM 740 N N . ARG A 1 92 ? 2.629 -9.771 5.058 1.00 70.25 92 ARG A N 1
ATOM 741 C CA . ARG A 1 92 ? 3.123 -8.957 6.170 1.00 70.25 92 ARG A CA 1
ATOM 742 C C . ARG A 1 92 ? 2.258 -7.720 6.360 1.00 70.25 92 ARG A C 1
ATOM 744 O O . ARG A 1 92 ? 2.261 -6.830 5.518 1.00 70.25 92 ARG A O 1
ATOM 751 N N . ASP A 1 93 ? 1.595 -7.641 7.509 1.00 73.56 93 ASP A N 1
ATOM 752 C CA . ASP A 1 93 ? 0.844 -6.464 7.964 1.00 73.56 93 ASP A CA 1
ATOM 753 C C . ASP A 1 93 ? 1.650 -5.153 7.895 1.00 73.56 93 ASP A C 1
ATOM 755 O O . ASP A 1 93 ? 1.085 -4.106 7.588 1.00 73.56 93 ASP A O 1
ATOM 759 N N . GLU A 1 94 ? 2.973 -5.223 8.087 1.00 72.06 94 GLU A N 1
ATOM 760 C CA . GLU A 1 94 ? 3.912 -4.096 7.940 1.00 72.06 94 GLU A CA 1
ATOM 761 C C . GLU A 1 94 ? 3.775 -3.377 6.592 1.00 7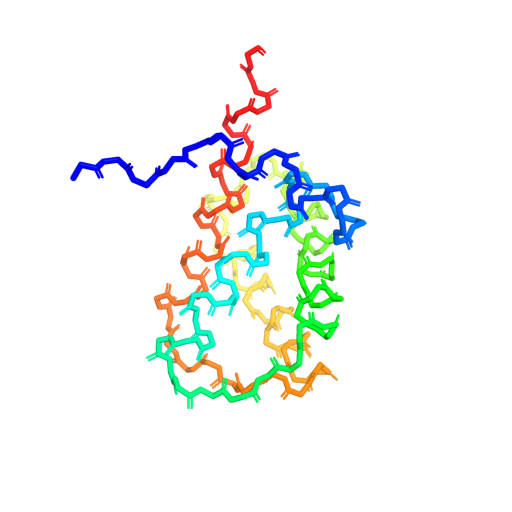2.06 94 GLU A C 1
ATOM 763 O O . GLU A 1 94 ? 3.869 -2.159 6.525 1.00 72.06 94 GLU A O 1
ATOM 768 N N . VAL A 1 95 ? 3.481 -4.119 5.528 1.00 75.25 95 VAL A N 1
ATOM 769 C CA . VAL A 1 95 ? 3.447 -3.598 4.161 1.00 75.25 95 VAL A CA 1
ATOM 770 C C . VAL A 1 95 ? 2.196 -2.775 3.897 1.00 75.25 95 VAL A C 1
ATOM 772 O O . VAL A 1 95 ? 2.265 -1.685 3.336 1.00 75.25 95 VAL A O 1
ATOM 775 N N . TYR A 1 96 ? 1.053 -3.263 4.374 1.00 77.06 96 TYR A N 1
ATOM 776 C CA . TYR A 1 96 ? -0.193 -2.503 4.350 1.00 77.06 96 TYR A CA 1
ATOM 777 C C . TYR A 1 96 ? -0.051 -1.232 5.181 1.00 77.06 96 TYR A C 1
ATOM 779 O O . TYR A 1 96 ? -0.519 -0.172 4.775 1.00 77.06 96 TYR A O 1
ATOM 787 N N . LYS A 1 97 ? 0.630 -1.335 6.327 1.00 78.06 97 LYS A N 1
ATOM 788 C CA . LYS A 1 97 ? 0.895 -0.194 7.192 1.00 78.06 97 LYS A CA 1
ATOM 789 C C . LYS A 1 97 ? 1.760 0.854 6.489 1.00 78.06 97 LYS A C 1
ATOM 791 O O . LYS A 1 97 ? 1.361 2.008 6.483 1.00 78.06 97 LYS A O 1
ATOM 796 N N . GLU A 1 98 ? 2.853 0.457 5.834 1.00 78.06 98 GLU A N 1
ATOM 797 C CA . GLU A 1 98 ? 3.710 1.364 5.052 1.00 78.06 98 GLU A CA 1
ATOM 798 C C . GLU A 1 98 ? 2.910 2.107 3.972 1.00 78.06 98 GLU A C 1
ATOM 800 O O . GLU A 1 98 ? 2.970 3.331 3.891 1.00 78.06 98 GLU A O 1
ATOM 805 N N . ILE A 1 99 ? 2.088 1.389 3.199 1.00 78.62 99 ILE A N 1
ATOM 806 C CA . ILE A 1 99 ? 1.249 1.978 2.142 1.00 78.62 99 ILE A CA 1
ATOM 807 C C . ILE A 1 99 ? 0.234 2.971 2.732 1.00 78.62 99 ILE A C 1
ATOM 809 O O . ILE A 1 99 ? 0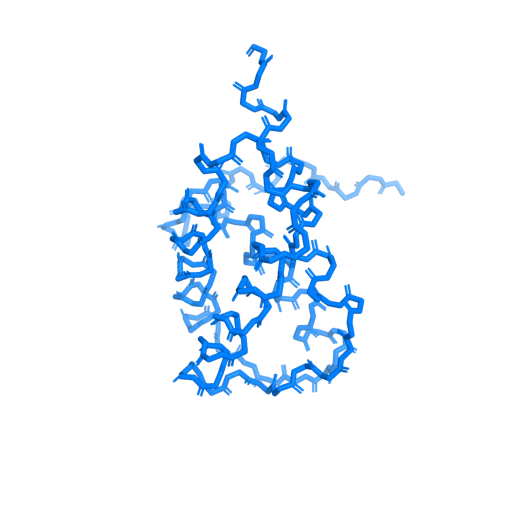.039 4.062 2.192 1.00 78.62 99 ILE A O 1
ATOM 813 N N . PHE A 1 100 ? -0.394 2.632 3.860 1.00 77.44 100 PHE A N 1
ATOM 814 C CA . PHE A 1 100 ? -1.314 3.540 4.548 1.00 77.44 100 PHE A CA 1
ATOM 815 C C . PHE A 1 100 ? -0.608 4.736 5.196 1.00 77.44 100 PHE A C 1
ATOM 817 O O . PHE A 1 100 ? -1.186 5.821 5.245 1.00 77.44 100 PHE A O 1
ATOM 824 N N . GLU A 1 101 ? 0.625 4.574 5.672 1.00 78.50 101 GLU A N 1
ATOM 825 C CA . GLU A 1 101 ? 1.446 5.672 6.187 1.00 78.50 101 GLU A CA 1
ATOM 826 C C . GLU A 1 101 ? 1.834 6.637 5.058 1.00 78.50 101 GLU A C 1
ATOM 828 O O . GLU A 1 101 ? 1.708 7.848 5.243 1.00 78.50 101 GLU A O 1
ATOM 833 N N . GLN A 1 102 ? 2.178 6.140 3.863 1.00 74.69 102 GLN A N 1
ATOM 834 C CA . GLN A 1 102 ? 2.399 6.991 2.683 1.00 74.69 102 GLN A CA 1
ATOM 835 C C . GLN A 1 102 ? 1.124 7.746 2.276 1.00 74.69 102 GLN A C 1
ATOM 837 O O . GLN A 1 102 ? 1.154 8.962 2.081 1.00 74.69 102 GLN A O 1
ATOM 842 N N . ALA A 1 103 ? -0.025 7.061 2.260 1.00 75.62 103 ALA A N 1
ATOM 843 C CA . ALA A 1 103 ? -1.331 7.681 2.024 1.00 75.62 103 ALA A CA 1
ATOM 844 C C . ALA A 1 103 ? -1.684 8.772 3.056 1.00 75.62 103 ALA A C 1
ATOM 846 O O . ALA A 1 103 ? -2.290 9.792 2.725 1.00 75.62 103 ALA A O 1
ATOM 847 N N . GLN A 1 104 ? -1.320 8.572 4.323 1.00 71.94 104 GLN A N 1
ATOM 848 C CA . GLN A 1 104 ? -1.539 9.559 5.379 1.00 71.94 104 GLN A CA 1
ATOM 849 C C . GLN A 1 104 ? -0.582 10.751 5.258 1.00 71.94 104 GLN A C 1
ATOM 851 O O . GLN A 1 104 ? -1.017 11.896 5.395 1.00 71.94 104 GLN A O 1
ATOM 856 N N . SER A 1 105 ? 0.697 10.490 4.982 1.00 67.25 105 SER A N 1
ATOM 857 C CA . SER A 1 105 ? 1.720 11.517 4.757 1.00 67.25 105 SER A CA 1
ATOM 858 C C . SER A 1 105 ? 1.344 12.442 3.592 1.00 67.25 105 SER A C 1
ATOM 860 O O . SER A 1 105 ? 1.588 13.652 3.637 1.00 67.25 105 SER A O 1
ATOM 862 N N . PHE A 1 106 ? 0.639 11.902 2.593 1.00 63.91 106 PHE A N 1
ATOM 863 C CA . PHE A 1 106 ? 0.056 12.678 1.504 1.00 63.91 106 PHE A CA 1
ATOM 864 C C . PHE A 1 106 ? -1.005 13.695 1.976 1.00 63.91 106 PHE A C 1
ATOM 866 O O . PHE A 1 106 ? -0.899 14.882 1.667 1.00 63.91 106 PHE A O 1
ATOM 873 N N . LYS A 1 107 ? -1.989 13.278 2.789 1.00 59.59 107 LYS A N 1
ATOM 874 C CA . LYS A 1 107 ? -3.028 14.178 3.347 1.00 59.59 107 LYS A CA 1
ATOM 875 C C . LYS A 1 107 ? -2.437 15.338 4.150 1.00 59.59 107 LYS A C 1
ATOM 877 O O . LYS A 1 107 ? -2.986 16.435 4.122 1.00 59.59 107 LYS A O 1
ATOM 882 N N . VAL A 1 108 ? -1.345 15.091 4.875 1.00 58.28 108 VAL A N 1
ATOM 883 C CA . VAL A 1 108 ? -0.680 16.111 5.700 1.00 58.28 108 VAL A CA 1
ATOM 884 C C . VAL A 1 108 ? 0.017 17.171 4.839 1.00 58.28 108 VAL A C 1
ATOM 886 O O . VAL A 1 108 ? 0.016 18.340 5.214 1.00 58.28 108 VAL A O 1
ATOM 889 N N . ASN A 1 109 ? 0.547 16.807 3.666 1.00 53.41 109 ASN A N 1
ATOM 890 C CA . ASN A 1 109 ? 1.233 17.749 2.771 1.00 53.41 109 ASN A CA 1
ATOM 891 C C . ASN A 1 109 ? 0.298 18.590 1.882 1.00 53.41 109 ASN A C 1
ATOM 893 O O . ASN A 1 109 ? 0.721 19.620 1.375 1.00 53.41 109 ASN A O 1
ATOM 897 N N . GLN A 1 110 ? -0.971 18.207 1.726 1.00 50.47 110 GLN A N 1
ATOM 898 C CA . GLN A 1 110 ? -1.998 19.009 1.033 1.00 50.47 110 GLN A CA 1
ATOM 899 C C . GLN A 1 110 ? -2.603 20.123 1.920 1.00 50.47 110 GLN A C 1
ATOM 901 O O . GLN A 1 110 ? -3.519 20.826 1.499 1.00 50.47 110 GLN A O 1
ATOM 906 N N . GLY A 1 111 ? -2.138 20.254 3.168 1.00 44.47 111 GLY A N 1
ATOM 907 C CA . GLY A 1 111 ? -2.710 21.130 4.194 1.00 44.47 111 GLY A CA 1
ATOM 908 C C . GLY A 1 111 ? -1.884 22.366 4.559 1.00 44.47 111 GLY A C 1
ATOM 909 O O . GLY A 1 111 ? -1.985 22.795 5.711 1.00 44.47 111 GLY A O 1
ATOM 910 N N . ILE A 1 112 ? -1.075 22.923 3.646 1.00 36.41 112 ILE A N 1
ATOM 911 C CA . ILE A 1 112 ? -0.370 24.207 3.852 1.00 36.41 112 ILE A CA 1
ATOM 912 C C . ILE A 1 112 ? -0.509 25.113 2.630 1.00 36.41 112 ILE A C 1
ATOM 914 O O . ILE A 1 112 ? -0.209 24.634 1.516 1.00 36.41 112 ILE A O 1
#